Protein AF-A0A960VNQ0-F1 (afdb_monomer_lite)

Secondary structure (DSSP, 8-state):
-----------SSPPP-SSSHHHHHHHHHIIIIITTT-HHHHHHHHHHHHHHGGGSTTGGG--TTPEEEEPP-SSPPPTT---HHHHHHHHHHHTTSSSEE---EEE-S----GGG-SSSTTSPPHHHHHTTEEE-----S-S-EEEE-SS-SSSHHHHHHHHHHHHHS--

Sequence (171 aa):
MKSLFELAVGSFLVYPKGNDEATQRARQFIRLRIKMGRHDAVVNAVSRLASQVAEGPLAGFFPTDAVLVPIPGHTPRVKDGLWVADAICQEMVRSSLGSGVWPCLERIRTVPRSSHFVRAEDRASLRDHEKSLDFRDLLLPSNEIILIDDVVTRGTTLMAGGHLISERYPP

Radius of gyration: 16.07 Å; chains: 1; bounding box: 50×35×39 Å

Foldseek 3Di:
DPDDDDDDDDDPDDQDDDDDPVSVVSNCCLVVDLVVLNPVSLLVSLVVCLVCCCPDPNVPLADLAAEEEEQEDQAFDDVVDDRSSQSNRVSNVVSSRHDYYDPQKTFQHGADDPVVDPDPVPHQALVSLLVRMDGRPDDDPDPRYDYTYSDDDPCSNVVSVSVNVCVVVPD

Structure (mmCIF, N/CA/C/O backbone):
data_AF-A0A960VNQ0-F1
#
_entry.id   AF-A0A960VNQ0-F1
#
loop_
_atom_site.group_PDB
_atom_site.id
_atom_site.type_symbol
_atom_site.label_atom_id
_atom_site.label_alt_id
_atom_site.label_comp_id
_atom_site.label_asym_id
_atom_site.label_entity_id
_atom_site.label_seq_id
_atom_site.pdbx_PDB_ins_code
_atom_site.Cartn_x
_atom_site.Cartn_y
_atom_site.Cartn_z
_atom_site.occupancy
_atom_site.B_iso_or_equiv
_atom_site.auth_seq_id
_atom_site.auth_comp_id
_atom_site.auth_asym_id
_atom_site.auth_atom_id
_atom_site.pdbx_PDB_model_num
ATOM 1 N N . MET A 1 1 ? -26.982 12.146 -8.814 1.00 42.69 1 MET A N 1
ATOM 2 C CA . MET A 1 1 ? -25.716 12.905 -8.859 1.00 42.69 1 MET A CA 1
ATOM 3 C C . MET A 1 1 ? -24.661 12.000 -8.240 1.00 42.69 1 MET A C 1
ATOM 5 O O . MET A 1 1 ? -24.816 11.686 -7.069 1.00 42.69 1 MET A O 1
ATOM 9 N N . LYS A 1 2 ? -23.713 11.436 -9.011 1.00 48.69 2 LYS A N 1
ATOM 10 C CA . LYS A 1 2 ? -22.638 10.629 -8.401 1.00 48.69 2 LYS A CA 1
ATOM 11 C C . LYS A 1 2 ? -21.790 11.585 -7.559 1.00 48.69 2 LYS A C 1
ATOM 13 O O . LYS A 1 2 ? -21.345 12.600 -8.088 1.00 48.69 2 LYS A O 1
ATOM 18 N N . SER A 1 3 ? -21.653 11.292 -6.269 1.00 54.12 3 SER A N 1
ATOM 19 C CA . SER A 1 3 ? -20.729 11.998 -5.382 1.00 54.12 3 SER A CA 1
ATOM 20 C C . SER A 1 3 ? -19.324 11.954 -5.994 1.00 54.12 3 SER A C 1
ATOM 22 O O . SER A 1 3 ? -18.892 10.899 -6.466 1.00 54.12 3 SER A O 1
ATOM 24 N N . LEU A 1 4 ? -18.648 13.102 -6.058 1.00 62.69 4 LEU A N 1
ATOM 25 C CA . LEU A 1 4 ? -17.223 13.153 -6.370 1.00 62.69 4 LEU A CA 1
ATOM 26 C C . LEU A 1 4 ? -16.476 12.671 -5.123 1.00 62.69 4 LEU A C 1
ATOM 28 O O . LEU A 1 4 ? -16.544 13.314 -4.082 1.00 62.69 4 LEU A O 1
ATOM 32 N N . PHE A 1 5 ? -15.794 11.535 -5.236 1.00 73.81 5 PHE A N 1
ATOM 33 C CA . PHE A 1 5 ? -14.885 11.029 -4.211 1.00 73.81 5 PHE A CA 1
ATOM 34 C C . PHE A 1 5 ? -13.469 11.548 -4.489 1.00 73.81 5 PHE A C 1
ATOM 36 O O . PHE A 1 5 ? -12.996 11.488 -5.628 1.00 73.81 5 PHE A O 1
ATOM 43 N N . GLU A 1 6 ? -12.802 12.047 -3.452 1.00 77.56 6 GLU A N 1
ATOM 44 C CA . GLU A 1 6 ? -11.408 12.484 -3.495 1.00 77.56 6 GLU A CA 1
ATOM 45 C C . GLU A 1 6 ? -10.526 11.466 -2.766 1.00 77.56 6 GLU A C 1
ATOM 47 O O . GLU A 1 6 ? -10.885 10.975 -1.698 1.00 77.56 6 GLU A O 1
ATOM 52 N N . LEU A 1 7 ? -9.364 11.150 -3.343 1.00 84.88 7 LEU A N 1
ATOM 53 C CA . LEU A 1 7 ? -8.386 10.249 -2.740 1.00 84.88 7 LEU A CA 1
ATOM 54 C C . LEU A 1 7 ? -7.067 10.992 -2.528 1.00 84.88 7 LEU A C 1
ATOM 56 O O . LEU A 1 7 ? -6.355 11.288 -3.492 1.00 84.88 7 LEU A O 1
ATOM 60 N N . ALA A 1 8 ? -6.713 11.240 -1.269 1.00 89.00 8 ALA A N 1
ATOM 61 C CA . ALA A 1 8 ? -5.368 11.675 -0.913 1.00 89.00 8 ALA A CA 1
ATOM 62 C C . ALA A 1 8 ? -4.379 10.518 -1.136 1.00 89.00 8 ALA A C 1
ATOM 64 O O . ALA A 1 8 ? -4.626 9.385 -0.723 1.00 89.00 8 ALA A O 1
ATOM 65 N N . VAL A 1 9 ? -3.245 10.787 -1.794 1.00 89.38 9 VAL A N 1
ATOM 66 C CA . VAL A 1 9 ? -2.242 9.758 -2.121 1.00 89.38 9 VAL A CA 1
ATOM 67 C C . VAL A 1 9 ? -0.860 10.184 -1.644 1.00 89.38 9 VAL A C 1
ATOM 69 O O . VAL A 1 9 ? -0.398 11.284 -1.943 1.00 89.38 9 VAL A O 1
ATOM 72 N N . GLY A 1 10 ? -0.177 9.272 -0.954 1.00 90.19 10 GLY A N 1
ATOM 73 C CA . GLY A 1 10 ? 1.195 9.429 -0.486 1.00 90.19 10 GLY A CA 1
ATOM 74 C C . GLY A 1 10 ? 2.051 8.215 -0.844 1.00 90.19 10 GLY A C 1
ATOM 75 O O . GLY A 1 10 ? 1.544 7.111 -1.025 1.00 90.19 10 GLY A O 1
ATOM 76 N N . SER A 1 11 ? 3.365 8.411 -0.959 1.00 91.31 11 SER A N 1
ATOM 77 C CA . SER A 1 11 ? 4.331 7.320 -1.126 1.00 91.31 11 SER A CA 1
ATOM 78 C C . SER A 1 11 ? 5.535 7.569 -0.234 1.00 91.31 11 SER A C 1
ATOM 80 O O . SER A 1 11 ? 6.137 8.638 -0.301 1.00 91.31 11 SER A O 1
ATOM 82 N N . PHE A 1 12 ? 5.904 6.580 0.579 1.00 91.00 12 PHE A N 1
ATOM 83 C CA . PHE A 1 12 ? 7.048 6.704 1.485 1.00 91.00 12 PHE A CA 1
ATOM 84 C C . PHE A 1 12 ? 8.391 6.594 0.754 1.00 91.00 12 PHE A C 1
ATOM 86 O O . PHE A 1 12 ? 9.329 7.340 1.021 1.00 91.00 12 PHE A O 1
ATOM 93 N N . LEU A 1 13 ? 8.484 5.666 -0.200 1.00 87.88 13 LEU A N 1
ATOM 94 C CA . LEU A 1 13 ? 9.671 5.467 -1.029 1.00 87.88 13 LEU A CA 1
ATOM 95 C C . LEU A 1 13 ? 9.366 5.849 -2.477 1.00 87.88 13 LEU A C 1
ATOM 97 O O . LEU A 1 13 ? 8.240 5.701 -2.952 1.00 87.88 13 LEU A O 1
ATOM 101 N N . VAL A 1 14 ? 10.383 6.308 -3.203 1.00 84.81 14 VAL A N 1
ATOM 102 C CA . VAL A 1 14 ? 10.268 6.650 -4.625 1.00 84.81 14 VAL A CA 1
ATOM 103 C C . VAL A 1 14 ? 10.906 5.547 -5.457 1.00 84.81 14 VAL A C 1
ATOM 105 O O . VAL A 1 14 ? 12.060 5.181 -5.238 1.00 84.81 14 VAL A O 1
ATOM 108 N N . TYR A 1 15 ? 10.168 5.022 -6.440 1.00 83.19 15 TYR A N 1
ATOM 109 C CA . TYR A 1 15 ? 10.740 4.082 -7.402 1.00 83.19 15 TYR A CA 1
ATOM 110 C C . TYR A 1 15 ? 11.759 4.819 -8.288 1.00 83.19 15 TYR A C 1
ATOM 112 O O . TYR A 1 15 ? 11.365 5.736 -9.019 1.00 83.19 15 TYR A O 1
ATOM 120 N N . PRO A 1 16 ? 13.054 4.457 -8.254 1.00 86.25 16 PRO A N 1
ATOM 121 C CA . PRO A 1 16 ? 14.081 5.295 -8.851 1.00 86.25 16 PRO A CA 1
ATOM 122 C C . PRO A 1 16 ? 14.068 5.199 -10.382 1.00 86.25 16 PRO A C 1
ATOM 124 O O . PRO A 1 16 ? 13.821 4.136 -10.965 1.00 86.25 16 PRO A O 1
ATOM 127 N N . LYS A 1 17 ? 14.319 6.341 -11.033 1.00 83.50 17 LYS A N 1
ATOM 128 C CA . LYS A 1 17 ? 14.380 6.511 -12.492 1.00 83.50 17 LYS A CA 1
ATOM 129 C C . LYS A 1 17 ? 15.806 6.866 -12.901 1.00 83.50 17 LYS A C 1
ATOM 131 O O . LYS A 1 17 ? 16.446 7.658 -12.227 1.00 83.50 17 LYS A O 1
ATOM 136 N N . GLY A 1 18 ? 16.270 6.311 -14.017 1.00 85.94 18 GLY A N 1
ATOM 137 C CA . GLY A 1 18 ? 17.644 6.485 -14.492 1.00 85.94 18 GLY A CA 1
ATOM 138 C C . GLY A 1 18 ? 18.313 5.151 -14.805 1.00 85.94 18 GLY A C 1
ATOM 139 O O . GLY A 1 18 ? 17.702 4.088 -14.661 1.00 85.94 18 GLY A O 1
ATOM 140 N N . ASN A 1 19 ? 19.565 5.217 -15.255 1.00 86.38 19 ASN A N 1
ATOM 141 C CA . ASN A 1 19 ? 20.349 4.054 -15.680 1.00 86.38 19 ASN A CA 1
ATOM 142 C C . ASN A 1 19 ? 21.708 3.938 -14.979 1.00 86.38 19 ASN A C 1
ATOM 144 O O . ASN A 1 19 ? 22.452 3.012 -15.290 1.00 86.38 19 ASN A O 1
ATOM 148 N N . ASP A 1 20 ? 22.018 4.811 -14.021 1.00 93.50 20 ASP A N 1
ATOM 149 C CA . ASP A 1 20 ? 23.226 4.696 -13.207 1.00 93.50 20 ASP A CA 1
ATOM 150 C C . ASP A 1 20 ? 23.177 3.468 -12.279 1.00 93.50 20 ASP A C 1
ATOM 152 O O . ASP A 1 20 ? 22.120 2.873 -12.025 1.00 93.50 20 ASP A O 1
ATOM 156 N N . GLU A 1 21 ? 24.344 3.078 -11.775 1.00 93.06 21 GLU A N 1
ATOM 157 C CA . GLU A 1 21 ? 24.511 1.866 -10.978 1.00 93.06 21 GLU A CA 1
ATOM 158 C C . GLU A 1 21 ? 23.710 1.905 -9.666 1.00 93.06 21 GLU A C 1
ATOM 160 O O . GLU A 1 21 ? 23.087 0.910 -9.288 1.00 93.06 21 GLU A O 1
ATOM 165 N N . ALA A 1 22 ? 23.652 3.060 -8.993 1.00 90.56 22 ALA A N 1
ATOM 166 C CA . ALA A 1 22 ? 22.902 3.211 -7.750 1.00 90.56 22 ALA A CA 1
ATOM 167 C C . ALA A 1 22 ? 21.392 3.043 -7.996 1.00 90.56 22 ALA A C 1
ATOM 169 O O . ALA A 1 22 ? 20.720 2.298 -7.277 1.00 90.56 22 ALA A O 1
ATOM 170 N N . THR A 1 23 ? 20.869 3.634 -9.073 1.00 91.12 23 THR A N 1
ATOM 171 C CA . THR A 1 23 ? 19.480 3.454 -9.515 1.00 91.12 23 THR A CA 1
ATOM 172 C C . THR A 1 23 ? 19.167 2.000 -9.880 1.00 91.12 23 THR A C 1
ATOM 174 O O . THR A 1 23 ? 18.074 1.500 -9.594 1.00 91.12 23 THR A O 1
ATOM 177 N N . GLN A 1 24 ? 20.094 1.284 -10.520 1.00 88.81 24 GLN A N 1
ATOM 178 C CA . GLN A 1 24 ? 19.921 -0.143 -10.813 1.00 88.81 24 GLN A CA 1
ATOM 179 C C . GLN A 1 24 ? 19.861 -0.979 -9.529 1.00 88.81 24 GLN A C 1
ATOM 181 O O . GLN A 1 24 ? 18.912 -1.752 -9.359 1.00 88.81 24 GLN A O 1
ATOM 186 N N . ARG A 1 25 ? 20.792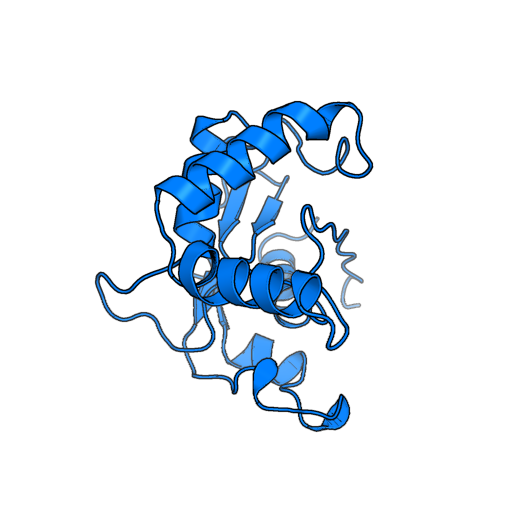 -0.760 -8.589 1.00 88.31 25 ARG A N 1
ATOM 187 C CA . ARG A 1 25 ? 20.808 -1.438 -7.283 1.00 88.31 25 ARG A CA 1
ATOM 188 C C . ARG A 1 25 ? 19.522 -1.183 -6.492 1.00 88.31 25 ARG A C 1
ATOM 190 O O . ARG A 1 25 ? 18.914 -2.124 -5.985 1.00 88.31 25 ARG A O 1
ATOM 197 N N . ALA A 1 26 ? 19.043 0.059 -6.449 1.00 88.06 26 ALA A N 1
ATOM 198 C CA . ALA A 1 26 ? 17.806 0.406 -5.752 1.00 88.06 26 ALA A CA 1
ATOM 199 C C . ALA A 1 26 ? 16.559 -0.237 -6.398 1.00 88.06 26 ALA A C 1
ATOM 201 O O . ALA A 1 26 ? 15.705 -0.786 -5.697 1.00 88.06 26 ALA A O 1
ATOM 202 N N . ARG A 1 27 ? 16.466 -0.270 -7.738 1.00 88.25 27 ARG A N 1
ATOM 203 C CA . ARG A 1 27 ? 15.391 -1.007 -8.436 1.00 88.25 27 ARG A CA 1
ATOM 204 C C . ARG A 1 27 ? 15.439 -2.501 -8.140 1.00 88.25 27 ARG A C 1
ATOM 206 O O . ARG A 1 27 ? 14.383 -3.114 -7.967 1.00 88.25 27 ARG A O 1
ATOM 213 N N . GLN A 1 28 ? 16.635 -3.087 -8.100 1.00 87.19 28 GLN A N 1
ATOM 214 C CA . GLN A 1 28 ? 16.822 -4.499 -7.785 1.00 87.19 28 GLN A CA 1
ATOM 215 C C . GLN A 1 28 ? 16.398 -4.802 -6.346 1.00 87.19 28 GLN A C 1
ATOM 217 O O . GLN A 1 28 ? 15.675 -5.773 -6.132 1.00 87.19 28 GLN A O 1
ATOM 222 N N . PHE A 1 29 ? 16.745 -3.941 -5.386 1.00 86.81 29 PHE A N 1
ATOM 223 C CA . PHE A 1 29 ? 16.267 -4.046 -4.008 1.00 86.81 29 PHE A CA 1
ATOM 224 C C . PHE A 1 29 ? 14.733 -4.064 -3.949 1.00 86.81 29 PHE A C 1
ATOM 226 O O . PHE A 1 29 ? 14.153 -5.006 -3.414 1.00 86.81 29 PHE A O 1
ATOM 233 N N . ILE A 1 30 ? 14.054 -3.098 -4.579 1.00 86.31 30 ILE A N 1
ATOM 234 C CA . ILE A 1 30 ? 12.581 -3.053 -4.584 1.00 86.31 30 ILE A CA 1
ATOM 235 C C . ILE A 1 30 ? 11.994 -4.323 -5.220 1.00 86.31 30 ILE A C 1
ATOM 237 O O . ILE A 1 30 ? 11.077 -4.925 -4.666 1.00 86.31 30 ILE A O 1
ATOM 241 N N . ARG A 1 31 ? 12.522 -4.760 -6.371 1.00 85.56 31 ARG A N 1
ATOM 242 C CA . ARG A 1 31 ? 11.998 -5.925 -7.105 1.00 85.56 31 ARG A CA 1
ATOM 243 C C . ARG A 1 31 ? 12.224 -7.249 -6.381 1.00 85.56 31 ARG A C 1
ATOM 245 O O . ARG A 1 31 ? 11.333 -8.089 -6.399 1.00 85.56 31 ARG A O 1
ATOM 252 N N . LEU A 1 32 ? 13.398 -7.452 -5.788 1.00 86.88 32 LEU A N 1
ATOM 253 C CA . LEU A 1 32 ? 13.784 -8.736 -5.195 1.00 86.88 32 LEU A CA 1
ATOM 254 C C . LEU A 1 32 ? 13.437 -8.845 -3.708 1.00 86.88 32 LEU A C 1
ATOM 256 O O . LEU A 1 32 ? 13.416 -9.952 -3.169 1.00 86.88 32 LEU A O 1
ATOM 260 N N . ARG A 1 33 ? 13.188 -7.715 -3.038 1.00 89.19 33 ARG A N 1
ATOM 261 C CA . ARG A 1 33 ? 12.963 -7.667 -1.591 1.00 89.19 33 ARG A CA 1
ATOM 262 C C . ARG A 1 33 ? 11.535 -7.249 -1.280 1.00 89.19 33 ARG A C 1
ATOM 264 O O . ARG A 1 33 ? 10.759 -8.092 -0.844 1.00 89.19 33 ARG A O 1
ATOM 271 N N . ILE A 1 34 ? 11.166 -6.009 -1.601 1.00 86.06 34 ILE A N 1
ATOM 272 C CA . ILE A 1 34 ? 9.833 -5.466 -1.296 1.00 86.06 34 ILE A CA 1
ATOM 273 C C . ILE A 1 34 ? 8.742 -6.194 -2.089 1.00 86.06 34 ILE A C 1
ATOM 275 O O . ILE A 1 34 ? 7.872 -6.812 -1.489 1.00 86.06 34 ILE A O 1
ATOM 279 N N . LYS A 1 35 ? 8.834 -6.245 -3.427 1.00 84.88 35 LYS A N 1
ATOM 280 C CA . LYS A 1 35 ? 7.838 -6.925 -4.286 1.00 84.88 35 LYS A CA 1
ATOM 281 C C . LYS A 1 35 ? 7.739 -8.435 -4.078 1.00 84.88 35 LYS A C 1
ATOM 283 O O . LYS A 1 35 ? 6.784 -9.056 -4.533 1.00 84.88 35 LYS A O 1
ATOM 288 N N . MET A 1 36 ? 8.742 -9.034 -3.444 1.00 88.44 36 MET A N 1
ATOM 289 C CA . MET A 1 36 ? 8.741 -10.449 -3.068 1.00 88.44 36 MET A CA 1
ATOM 290 C C . MET A 1 36 ? 8.300 -10.660 -1.617 1.00 88.44 36 MET A C 1
ATOM 292 O O . MET A 1 36 ? 8.409 -11.776 -1.119 1.00 88.44 36 MET A O 1
ATOM 296 N N . GLY A 1 37 ? 7.834 -9.605 -0.937 1.00 87.00 37 GLY A N 1
ATOM 297 C CA . GLY A 1 37 ? 7.360 -9.656 0.443 1.00 87.00 37 GLY A CA 1
ATOM 298 C C . GLY A 1 37 ? 8.403 -10.193 1.415 1.00 87.00 37 GLY A C 1
ATOM 299 O O . GLY A 1 37 ? 8.058 -10.908 2.351 1.00 87.00 37 GLY A O 1
ATOM 300 N N . ARG A 1 38 ? 9.694 -9.918 1.180 1.00 93.50 38 ARG A N 1
ATOM 301 C CA . ARG A 1 38 ? 10.751 -10.366 2.092 1.00 93.50 38 ARG A CA 1
ATOM 302 C C . ARG A 1 38 ? 10.542 -9.695 3.442 1.00 93.50 38 ARG A C 1
ATOM 304 O O . ARG A 1 38 ? 10.622 -8.473 3.534 1.00 93.50 38 ARG A O 1
ATOM 311 N N . HIS A 1 39 ? 10.278 -10.513 4.457 1.00 92.50 39 HIS A N 1
ATOM 312 C CA . HIS A 1 39 ? 9.876 -10.071 5.789 1.00 92.50 39 HIS A CA 1
ATOM 313 C C . HIS A 1 39 ? 10.792 -8.981 6.355 1.00 92.50 39 HIS A C 1
ATOM 315 O O . HIS A 1 39 ? 10.330 -7.912 6.727 1.00 92.50 39 HIS A O 1
ATOM 321 N N . ASP A 1 40 ? 12.104 -9.205 6.330 1.00 93.69 40 ASP A N 1
ATOM 322 C CA . ASP A 1 40 ? 13.100 -8.257 6.827 1.00 93.69 40 ASP A CA 1
ATOM 323 C C . ASP A 1 40 ? 13.088 -6.909 6.090 1.00 93.69 40 ASP A C 1
ATOM 325 O O . ASP A 1 40 ? 13.262 -5.857 6.703 1.00 93.69 40 ASP A O 1
ATOM 329 N N . ALA A 1 41 ? 12.836 -6.922 4.781 1.00 92.38 41 ALA A N 1
ATOM 330 C CA . ALA A 1 41 ? 12.717 -5.702 3.994 1.00 92.38 41 ALA A CA 1
ATOM 331 C C . ALA A 1 41 ? 11.416 -4.939 4.291 1.00 92.38 41 ALA A C 1
ATOM 333 O O . ALA A 1 41 ? 11.444 -3.711 4.334 1.00 92.38 41 ALA A O 1
ATOM 334 N N . VAL A 1 42 ? 10.304 -5.649 4.513 1.00 93.81 42 VAL A N 1
ATOM 335 C CA . VAL A 1 42 ? 9.019 -5.046 4.907 1.00 93.81 42 VAL A CA 1
ATOM 336 C C . VAL A 1 42 ? 9.133 -4.414 6.294 1.00 93.81 42 VAL A C 1
ATOM 338 O O . VAL A 1 42 ? 8.860 -3.224 6.427 1.00 93.81 42 VAL A O 1
ATOM 341 N N . VAL A 1 43 ? 9.634 -5.160 7.285 1.00 95.50 43 VAL A N 1
ATOM 342 C CA . VAL A 1 43 ? 9.871 -4.668 8.654 1.00 95.50 43 VAL A CA 1
ATOM 343 C C . VAL A 1 43 ? 10.752 -3.422 8.639 1.00 95.50 43 VAL A C 1
ATOM 345 O O . VAL A 1 43 ? 10.408 -2.407 9.238 1.00 95.50 43 VAL A O 1
ATOM 348 N N . ASN A 1 44 ? 11.869 -3.448 7.904 1.00 94.19 44 ASN A N 1
ATOM 349 C CA . ASN A 1 44 ? 12.755 -2.289 7.826 1.00 94.19 44 ASN A CA 1
ATOM 350 C C . ASN A 1 44 ? 12.070 -1.068 7.190 1.00 94.19 44 ASN A C 1
ATOM 352 O O . ASN A 1 44 ? 12.226 0.048 7.685 1.00 94.19 44 ASN A O 1
ATOM 356 N N . ALA A 1 45 ? 11.314 -1.262 6.106 1.00 92.88 45 ALA A N 1
ATOM 357 C CA . ALA A 1 45 ? 10.616 -0.170 5.434 1.00 92.88 45 ALA A CA 1
ATOM 358 C C . ALA A 1 45 ? 9.539 0.458 6.332 1.00 92.88 45 ALA A C 1
ATOM 360 O O . ALA A 1 45 ? 9.471 1.683 6.421 1.00 92.88 45 ALA A O 1
ATOM 361 N N . VAL A 1 46 ? 8.743 -0.363 7.022 1.00 95.31 46 VAL A N 1
ATOM 362 C CA . VAL A 1 46 ? 7.685 0.111 7.923 1.00 95.31 46 VAL A CA 1
ATOM 363 C C . VAL A 1 46 ? 8.266 0.767 9.172 1.00 95.31 46 VAL A C 1
ATOM 365 O O . VAL A 1 46 ? 7.817 1.845 9.541 1.00 95.31 46 VAL A O 1
ATOM 368 N N . SER A 1 47 ? 9.313 0.197 9.773 1.00 95.38 47 SER A N 1
ATOM 369 C CA . SER A 1 47 ? 10.001 0.812 10.917 1.00 95.38 47 SER A CA 1
ATOM 370 C C . SER A 1 47 ? 10.534 2.207 10.571 1.00 95.38 47 SER A C 1
ATOM 372 O O . SER A 1 47 ? 10.357 3.157 11.334 1.00 95.38 47 SER A O 1
ATOM 374 N N . ARG A 1 48 ? 11.115 2.365 9.374 1.00 94.75 48 ARG A N 1
ATOM 375 C CA . ARG A 1 48 ? 11.548 3.676 8.877 1.00 94.75 48 ARG A CA 1
ATOM 376 C C . ARG A 1 48 ? 10.375 4.629 8.672 1.00 94.75 48 ARG A C 1
ATOM 378 O O . ARG A 1 48 ? 10.491 5.781 9.080 1.00 94.75 48 ARG A O 1
ATOM 385 N N . LEU A 1 49 ? 9.272 4.162 8.079 1.00 94.56 49 LEU A N 1
ATOM 386 C CA . LEU A 1 49 ? 8.055 4.963 7.934 1.00 94.56 49 LEU A CA 1
ATOM 387 C C . LEU A 1 49 ? 7.568 5.444 9.305 1.00 94.56 49 LEU A C 1
ATOM 389 O O . LEU A 1 49 ? 7.444 6.647 9.502 1.00 94.56 49 LEU A O 1
ATOM 393 N N . ALA A 1 50 ? 7.387 4.539 10.266 1.00 93.88 50 ALA A N 1
ATOM 394 C CA . ALA A 1 50 ? 6.920 4.860 11.613 1.00 93.88 50 ALA A CA 1
ATOM 395 C C . ALA A 1 50 ? 7.814 5.898 12.313 1.00 93.88 50 ALA A C 1
ATOM 397 O O . ALA A 1 50 ? 7.311 6.818 12.948 1.00 93.88 50 ALA A O 1
ATOM 398 N N . SER A 1 51 ? 9.137 5.807 12.133 1.00 93.88 51 SER A N 1
ATOM 399 C CA . SER A 1 51 ? 10.090 6.760 12.721 1.00 93.88 51 SER A CA 1
ATOM 400 C C . SER A 1 51 ? 10.095 8.154 12.078 1.00 93.88 51 SER A C 1
ATOM 402 O O . SER A 1 51 ? 10.641 9.081 12.664 1.00 93.88 51 SER A O 1
ATOM 404 N N . GLN A 1 52 ? 9.541 8.308 10.871 1.00 92.69 52 GLN A N 1
ATOM 405 C CA . GLN A 1 52 ? 9.658 9.535 10.063 1.00 92.69 52 GLN A CA 1
ATOM 406 C C . GLN A 1 52 ? 8.306 10.176 9.742 1.00 92.69 52 GLN A C 1
ATOM 408 O O . GLN A 1 52 ? 8.255 11.328 9.317 1.00 92.69 52 GLN A O 1
ATOM 413 N N . VAL A 1 53 ? 7.208 9.436 9.903 1.00 91.88 53 VAL A N 1
ATOM 414 C CA . VAL A 1 53 ? 5.886 9.858 9.438 1.00 91.88 53 VAL A CA 1
ATOM 415 C C . VAL A 1 53 ? 5.371 11.087 10.179 1.00 91.88 53 VAL A C 1
ATOM 417 O O . VAL A 1 53 ? 4.833 11.975 9.530 1.00 91.88 53 VAL A O 1
ATOM 420 N N . ALA A 1 54 ? 5.594 11.172 11.495 1.00 87.62 54 ALA A N 1
ATOM 421 C CA . ALA A 1 54 ? 5.040 12.224 12.350 1.00 87.62 54 ALA A CA 1
ATOM 422 C C . ALA A 1 54 ? 5.527 13.637 11.982 1.00 87.62 54 ALA A C 1
ATOM 424 O O . ALA A 1 54 ? 4.801 14.607 12.166 1.00 87.62 54 ALA A O 1
ATOM 425 N N . GLU A 1 55 ? 6.737 13.746 11.434 1.00 88.19 55 GLU A N 1
ATOM 426 C CA . GLU A 1 55 ? 7.364 15.021 11.055 1.00 88.19 55 GLU A CA 1
ATOM 427 C C . GLU A 1 55 ? 7.431 15.207 9.530 1.00 88.19 55 GLU A C 1
ATOM 429 O O . GLU A 1 55 ? 7.944 16.208 9.028 1.00 88.19 55 GLU A O 1
ATOM 434 N N . GLY A 1 56 ? 6.939 14.224 8.772 1.00 87.12 56 GLY A N 1
ATOM 435 C CA . GLY A 1 56 ? 7.072 14.173 7.325 1.00 87.12 56 GLY A CA 1
ATOM 436 C C . GLY A 1 56 ? 5.824 14.631 6.564 1.00 87.12 56 GLY A C 1
ATOM 437 O O . GLY A 1 56 ? 4.760 14.851 7.141 1.00 87.12 56 GLY A O 1
ATOM 438 N N . PRO A 1 57 ? 5.898 14.661 5.219 1.00 88.81 57 PRO A N 1
ATOM 439 C CA . PRO A 1 57 ? 4.758 14.975 4.348 1.00 88.81 57 PRO A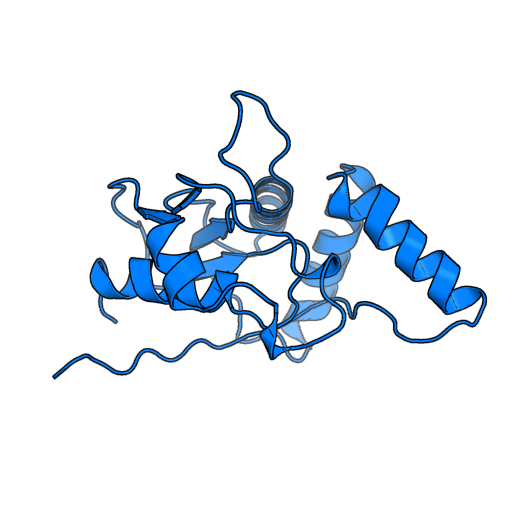 CA 1
ATOM 440 C C . PRO A 1 57 ? 3.561 14.021 4.489 1.00 88.81 57 PRO A C 1
ATOM 442 O O . PRO A 1 57 ? 2.499 14.279 3.931 1.00 88.81 57 PRO A O 1
ATOM 445 N N . LEU A 1 58 ? 3.746 12.897 5.189 1.00 91.19 58 LEU A N 1
ATOM 446 C CA . LEU A 1 58 ? 2.731 11.875 5.416 1.00 91.19 58 LEU A CA 1
ATOM 447 C C . LEU A 1 58 ? 2.095 11.949 6.815 1.00 91.19 58 LEU A C 1
ATOM 449 O O . LEU A 1 58 ? 1.275 11.094 7.130 1.00 91.19 58 LEU A O 1
ATOM 453 N N . ALA A 1 59 ? 2.426 12.944 7.646 1.00 88.25 59 ALA A N 1
ATOM 454 C CA . ALA A 1 59 ? 1.926 13.038 9.022 1.00 88.25 59 ALA A CA 1
ATOM 455 C C . ALA A 1 59 ? 0.389 12.996 9.117 1.00 88.25 59 ALA A C 1
ATOM 457 O O . ALA A 1 59 ? -0.159 12.357 10.008 1.00 88.25 59 ALA A O 1
ATOM 458 N N . GLY A 1 60 ? -0.310 13.616 8.160 1.00 87.31 60 GLY A N 1
ATOM 459 C CA . GLY A 1 60 ? -1.776 13.644 8.107 1.00 87.31 60 GLY A CA 1
ATOM 460 C C . GLY A 1 60 ? -2.442 12.404 7.499 1.00 87.31 60 GLY A C 1
ATOM 461 O O . GLY A 1 60 ? -3.661 12.376 7.409 1.00 87.31 60 GLY A O 1
ATOM 462 N N . PHE A 1 61 ? -1.680 11.399 7.051 1.00 88.69 61 PHE A N 1
ATOM 463 C CA . PHE A 1 61 ? -2.245 10.215 6.387 1.00 88.69 61 PHE A CA 1
ATOM 464 C C . PHE A 1 61 ? -2.693 9.113 7.350 1.00 88.69 61 PHE A C 1
ATOM 466 O O . PHE A 1 61 ? -3.363 8.187 6.906 1.00 88.69 61 PHE A O 1
ATOM 473 N N . PHE A 1 62 ? -2.313 9.173 8.629 1.00 87.81 62 PHE A N 1
ATOM 474 C CA . PHE A 1 62 ? -2.495 8.062 9.568 1.00 87.81 62 PHE A CA 1
ATOM 475 C C . PHE A 1 62 ? -3.287 8.483 10.815 1.00 87.81 62 PHE A C 1
ATOM 477 O O . PHE A 1 62 ? -2.690 8.670 11.877 1.00 87.81 62 PHE A O 1
ATOM 484 N N . PRO A 1 63 ? -4.623 8.626 10.714 1.00 84.69 63 PRO A N 1
ATOM 485 C CA . PRO A 1 63 ? -5.483 8.716 11.889 1.00 84.69 63 PRO A CA 1
ATOM 486 C C . PRO A 1 63 ? -5.311 7.480 12.782 1.00 84.69 63 PRO A C 1
ATOM 488 O O . PRO A 1 63 ? -5.123 6.365 12.291 1.00 84.69 63 PRO A O 1
ATOM 491 N N . THR A 1 64 ? -5.406 7.664 14.099 1.00 78.88 64 THR A N 1
ATOM 49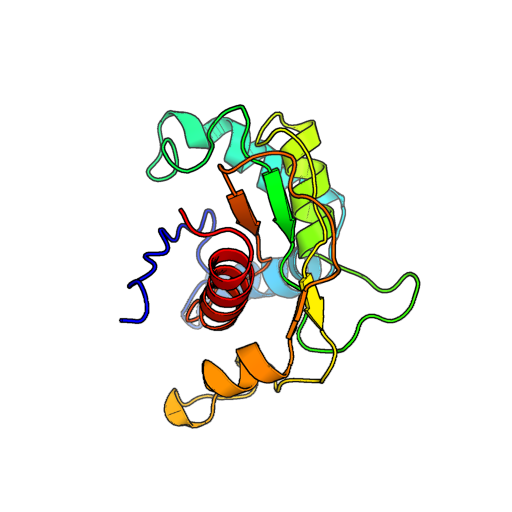2 C CA . THR A 1 64 ? -5.204 6.590 15.088 1.00 78.88 64 THR A CA 1
ATOM 493 C C . THR A 1 64 ? -6.178 5.420 14.914 1.00 78.88 64 THR A C 1
ATOM 495 O O . THR A 1 64 ? -5.827 4.271 15.170 1.00 78.88 64 THR A O 1
ATOM 498 N N . ASP A 1 65 ? -7.406 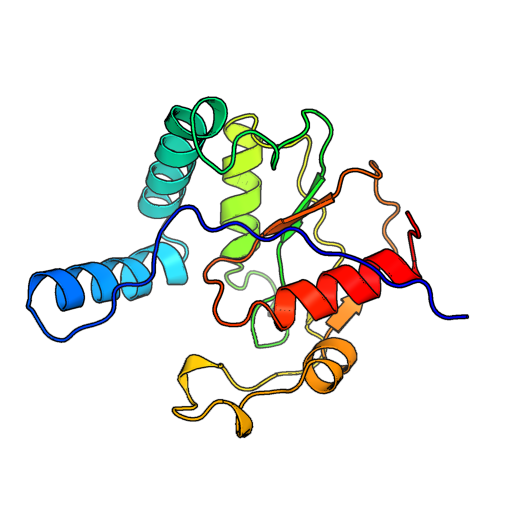5.695 14.484 1.00 88.12 65 ASP A N 1
ATOM 499 C CA . ASP A 1 65 ? -8.487 4.724 14.314 1.00 88.12 65 ASP A CA 1
ATOM 500 C C . ASP A 1 65 ? -8.608 4.183 12.882 1.00 88.12 65 ASP A C 1
ATOM 502 O O . ASP A 1 65 ? -9.454 3.321 12.623 1.00 88.12 65 ASP A O 1
ATOM 506 N N . ALA A 1 66 ? -7.743 4.624 11.965 1.00 92.19 66 ALA A N 1
ATOM 507 C CA . ALA A 1 66 ? -7.841 4.255 10.565 1.00 92.19 66 ALA A CA 1
ATOM 508 C C . ALA A 1 66 ? -7.602 2.761 10.326 1.00 92.19 66 ALA A C 1
ATOM 510 O O . ALA A 1 66 ? -6.634 2.174 10.819 1.00 92.19 66 ALA A O 1
ATOM 511 N N . VAL A 1 67 ? -8.461 2.151 9.512 1.00 94.88 67 VAL A N 1
ATOM 512 C CA . VAL A 1 67 ? -8.307 0.760 9.078 1.00 94.88 67 VAL A CA 1
ATOM 513 C C . VAL A 1 67 ? -7.487 0.693 7.800 1.00 94.88 67 VAL A C 1
ATOM 515 O O . VAL A 1 67 ? -7.673 1.482 6.871 1.00 94.88 67 VAL A O 1
ATOM 518 N N . LEU A 1 68 ? -6.581 -0.277 7.727 1.00 96.88 68 LEU A N 1
ATOM 519 C CA . LEU A 1 68 ? -5.746 -0.489 6.553 1.00 96.88 68 LEU A CA 1
ATOM 520 C C . LEU A 1 68 ? -6.394 -1.512 5.626 1.00 96.88 68 LEU A C 1
ATOM 522 O O . LEU A 1 68 ? -6.603 -2.665 6.006 1.00 96.88 68 LEU A O 1
ATOM 526 N N . VAL A 1 69 ? -6.647 -1.124 4.382 1.00 96.56 69 VAL A N 1
ATOM 527 C CA . VAL A 1 69 ? -7.170 -2.021 3.350 1.00 96.56 69 VAL A CA 1
ATOM 528 C C . VAL A 1 69 ? -6.054 -2.328 2.350 1.00 96.56 69 VAL A C 1
ATOM 530 O O . VAL A 1 69 ? -5.635 -1.442 1.596 1.00 96.56 69 VAL A O 1
ATOM 533 N N . PRO A 1 70 ? -5.547 -3.573 2.305 1.00 97.00 70 PRO A N 1
ATOM 534 C CA . PRO A 1 70 ? -4.536 -3.948 1.330 1.00 97.00 70 PRO A CA 1
ATOM 535 C C . PRO A 1 70 ? -5.143 -4.029 -0.073 1.00 97.00 70 PRO A C 1
ATOM 537 O O . PRO A 1 70 ? -6.162 -4.685 -0.299 1.00 97.00 70 PRO A O 1
ATOM 540 N N . ILE A 1 71 ? -4.484 -3.415 -1.052 1.00 96.12 71 ILE A N 1
ATOM 541 C CA . ILE A 1 71 ? -4.880 -3.513 -2.454 1.00 96.12 71 ILE A CA 1
ATOM 542 C C . ILE A 1 71 ? -4.539 -4.908 -3.003 1.00 96.12 71 ILE A C 1
ATOM 544 O O . ILE A 1 71 ? -3.401 -5.376 -2.868 1.00 96.12 71 ILE A O 1
ATOM 548 N N . PRO A 1 72 ? -5.488 -5.602 -3.662 1.00 94.19 72 PRO A N 1
ATOM 549 C CA . PRO A 1 72 ? -5.215 -6.879 -4.306 1.00 94.19 72 PRO A CA 1
ATOM 550 C C . PRO A 1 72 ? -4.216 -6.753 -5.455 1.00 94.19 72 PRO A C 1
ATOM 552 O O . PRO A 1 72 ? -4.301 -5.840 -6.284 1.00 94.19 72 PRO A O 1
ATOM 555 N N . GLY A 1 73 ? -3.339 -7.750 -5.581 1.00 91.19 73 GLY A N 1
ATOM 556 C CA . GLY A 1 73 ? -2.423 -7.868 -6.714 1.00 91.19 73 GLY A CA 1
ATOM 557 C C . GLY A 1 73 ? -3.133 -7.976 -8.074 1.00 91.19 73 GLY A C 1
ATOM 558 O O . GLY A 1 73 ? -4.353 -8.072 -8.179 1.00 91.19 73 GLY A O 1
ATOM 559 N N . HIS A 1 74 ? -2.345 -7.962 -9.149 1.00 89.31 74 HIS A N 1
ATOM 560 C CA . HIS A 1 74 ? -2.834 -7.978 -10.537 1.00 89.31 74 HIS A CA 1
ATOM 561 C C . HIS A 1 74 ? -3.576 -9.260 -10.980 1.00 89.31 74 HIS A C 1
ATOM 563 O O . HIS A 1 74 ? -4.292 -9.214 -11.976 1.00 89.31 74 HIS A O 1
ATOM 569 N N . THR A 1 75 ? -3.423 -10.390 -10.282 1.00 91.19 75 THR A N 1
ATOM 570 C CA . THR A 1 75 ? -4.144 -11.650 -10.551 1.00 91.19 75 THR A CA 1
ATOM 571 C C . THR A 1 75 ? -5.055 -12.019 -9.383 1.00 91.19 75 THR A C 1
ATOM 573 O O . THR A 1 75 ? -4.762 -11.627 -8.249 1.00 91.19 75 THR A O 1
ATOM 576 N N . PRO A 1 76 ? -6.127 -12.800 -9.624 1.00 92.44 76 PRO A N 1
ATOM 577 C CA . PRO A 1 76 ? -6.876 -13.435 -8.551 1.00 92.44 76 PRO A CA 1
ATOM 578 C C . PRO A 1 76 ? -5.950 -14.199 -7.612 1.00 92.44 76 PRO A C 1
ATOM 580 O O . PRO A 1 76 ? -4.988 -14.844 -8.044 1.00 92.44 76 PRO A O 1
ATOM 583 N N . ARG A 1 77 ? -6.210 -14.072 -6.311 1.00 90.50 77 ARG A N 1
ATOM 584 C CA . ARG A 1 77 ? -5.369 -14.694 -5.292 1.00 90.50 77 ARG A CA 1
ATOM 585 C C . ARG A 1 77 ? -5.571 -16.204 -5.301 1.00 90.50 77 ARG A C 1
ATOM 587 O O . ARG A 1 77 ? -6.695 -16.689 -5.239 1.00 90.50 77 ARG A O 1
ATOM 594 N N . VAL A 1 78 ? -4.463 -16.936 -5.304 1.00 88.38 78 VAL A N 1
ATOM 595 C CA . VAL A 1 78 ? -4.449 -18.356 -4.944 1.00 88.38 78 VAL A CA 1
ATOM 596 C C . VAL A 1 78 ? -4.412 -18.449 -3.419 1.00 88.38 78 VAL A C 1
ATOM 598 O O . VAL A 1 78 ? -3.833 -17.578 -2.759 1.00 88.38 78 VAL A O 1
ATOM 601 N N . LYS A 1 79 ? -5.036 -19.486 -2.851 1.00 83.69 79 LYS A N 1
ATOM 602 C CA . LYS A 1 79 ? -4.933 -19.788 -1.419 1.00 83.69 79 LYS A CA 1
ATOM 603 C C . LYS A 1 79 ? -3.452 -19.848 -1.017 1.00 83.69 79 LYS A C 1
ATOM 605 O O . LYS A 1 79 ? -2.645 -20.398 -1.759 1.00 83.69 79 LYS A O 1
ATOM 610 N N . ASP A 1 80 ? -3.108 -19.209 0.098 1.00 83.75 80 ASP A N 1
ATOM 611 C CA . ASP A 1 80 ? -1.736 -19.109 0.626 1.00 83.75 80 ASP A CA 1
ATOM 612 C C . ASP A 1 80 ? -0.728 -18.396 -0.306 1.00 83.75 80 ASP A C 1
ATOM 614 O O . ASP A 1 80 ? 0.476 -18.374 -0.054 1.00 83.75 80 ASP A O 1
ATOM 618 N N . GLY A 1 81 ? -1.214 -17.756 -1.375 1.00 86.81 81 GLY A N 1
ATOM 619 C CA . GLY A 1 81 ? -0.400 -16.945 -2.271 1.00 86.81 81 GLY A CA 1
ATOM 620 C C . GLY A 1 81 ? 0.066 -15.644 -1.616 1.00 86.81 81 GLY A C 1
ATOM 621 O O . GLY A 1 81 ? -0.663 -15.020 -0.839 1.00 86.81 81 GLY A O 1
ATOM 622 N N . LEU A 1 82 ? 1.270 -15.206 -1.991 1.00 89.25 82 LEU A N 1
ATOM 623 C CA . LEU A 1 82 ? 1.879 -13.972 -1.498 1.00 89.25 82 LEU A CA 1
ATOM 624 C C . LEU A 1 82 ? 0.987 -12.751 -1.774 1.00 89.25 82 LEU A C 1
ATOM 626 O O . LEU A 1 82 ? 0.694 -12.431 -2.928 1.00 89.25 82 LEU A O 1
ATOM 630 N N . TRP A 1 83 ? 0.636 -12.023 -0.712 1.00 93.50 83 TRP A N 1
ATOM 631 C CA . TRP A 1 83 ? -0.028 -10.724 -0.787 1.00 93.50 83 TRP A CA 1
ATOM 632 C C . TRP A 1 83 ? 0.828 -9.670 -0.087 1.00 93.50 83 TRP A C 1
ATOM 634 O O . TRP A 1 83 ? 0.748 -9.473 1.119 1.00 93.50 83 TRP A O 1
ATOM 644 N N . VAL A 1 84 ? 1.689 -9.005 -0.860 1.00 94.19 84 VAL A N 1
ATOM 645 C CA . VAL A 1 84 ? 2.681 -8.064 -0.314 1.00 94.19 84 VAL A CA 1
ATOM 646 C C . VAL A 1 84 ? 2.020 -6.886 0.402 1.00 94.19 84 VAL A C 1
ATOM 648 O O . VAL A 1 84 ? 2.444 -6.547 1.499 1.00 94.19 84 VAL A O 1
ATOM 651 N N . ALA A 1 85 ? 0.971 -6.296 -0.181 1.00 96.25 85 ALA A N 1
ATOM 652 C CA . ALA A 1 85 ? 0.243 -5.195 0.448 1.00 96.25 85 ALA A CA 1
ATOM 653 C C . ALA A 1 85 ? -0.350 -5.592 1.812 1.00 96.25 85 ALA A C 1
ATOM 655 O O . ALA A 1 85 ? -0.231 -4.829 2.761 1.00 96.25 85 ALA A O 1
ATOM 656 N N . ASP A 1 86 ? -0.902 -6.804 1.941 1.00 96.31 86 ASP A N 1
ATOM 657 C CA . ASP A 1 86 ? -1.385 -7.323 3.228 1.00 96.31 86 ASP A CA 1
ATOM 658 C C . ASP A 1 86 ? -0.241 -7.482 4.234 1.00 96.31 86 ASP A C 1
ATOM 660 O O . ASP A 1 86 ? -0.336 -6.978 5.347 1.00 96.31 86 ASP A O 1
ATOM 664 N N . ALA A 1 87 ? 0.891 -8.066 3.828 1.00 96.12 87 ALA A N 1
ATOM 665 C CA . ALA A 1 87 ? 2.065 -8.172 4.697 1.00 96.12 87 ALA A CA 1
ATOM 666 C C . ALA A 1 87 ? 2.571 -6.799 5.185 1.00 96.12 87 ALA A C 1
ATOM 668 O O . ALA A 1 87 ? 2.977 -6.674 6.340 1.00 96.12 87 ALA A O 1
ATOM 669 N N . ILE A 1 88 ? 2.520 -5.772 4.328 1.00 96.94 88 ILE A N 1
ATOM 670 C CA . ILE A 1 88 ? 2.839 -4.387 4.698 1.00 96.94 88 ILE A CA 1
ATOM 671 C C . ILE A 1 88 ? 1.815 -3.854 5.710 1.00 96.94 88 ILE A C 1
ATOM 673 O O . ILE A 1 88 ? 2.229 -3.354 6.752 1.00 96.94 88 ILE A O 1
ATOM 677 N N . CYS A 1 89 ? 0.508 -4.007 5.465 1.00 97.44 89 CYS A N 1
ATOM 678 C CA . CYS A 1 89 ? -0.538 -3.582 6.404 1.00 97.44 89 CYS A CA 1
ATOM 679 C C . CYS A 1 89 ? -0.375 -4.226 7.786 1.00 97.44 89 CYS A C 1
ATOM 681 O O . CYS A 1 89 ? -0.460 -3.543 8.802 1.00 97.44 89 CYS A O 1
ATOM 683 N N . GLN A 1 90 ? -0.118 -5.536 7.832 1.00 97.38 90 GLN A N 1
ATOM 684 C CA . GLN A 1 90 ? 0.075 -6.261 9.090 1.00 97.38 90 GLN A CA 1
ATOM 685 C C . GLN A 1 90 ? 1.243 -5.675 9.888 1.00 97.38 90 GLN A C 1
ATOM 687 O O . GLN A 1 90 ? 1.145 -5.489 11.098 1.00 97.38 90 GLN A O 1
ATOM 692 N N . GLU A 1 91 ? 2.343 -5.348 9.212 1.00 97.56 91 GLU A N 1
ATOM 693 C CA . GLU A 1 91 ? 3.509 -4.755 9.860 1.00 97.56 91 GLU A CA 1
ATOM 694 C C . GLU A 1 91 ? 3.279 -3.299 10.287 1.00 97.56 91 GLU A C 1
ATOM 696 O O . GLU A 1 91 ? 3.760 -2.873 11.338 1.00 97.56 91 GLU A O 1
ATOM 701 N N . MET A 1 92 ? 2.500 -2.542 9.513 1.00 96.25 92 MET A N 1
ATOM 702 C CA . MET A 1 92 ? 2.084 -1.186 9.871 1.00 96.25 92 MET A CA 1
ATOM 703 C C . MET A 1 92 ? 1.246 -1.178 11.149 1.00 96.25 92 MET A C 1
ATOM 705 O O . MET A 1 92 ? 1.568 -0.425 12.064 1.00 96.25 92 MET A O 1
ATOM 709 N N . VAL A 1 93 ? 0.260 -2.072 11.274 1.00 96.56 93 VAL A N 1
ATOM 710 C CA . VAL A 1 93 ? -0.536 -2.219 12.507 1.00 96.56 93 VAL A CA 1
ATOM 711 C C . VAL A 1 93 ? 0.346 -2.607 13.698 1.00 96.56 93 VAL A C 1
ATOM 713 O O . VAL A 1 93 ? 0.207 -2.028 14.772 1.00 96.56 93 VAL A O 1
ATOM 716 N N . ARG A 1 94 ? 1.316 -3.520 13.523 1.00 96.56 94 ARG A N 1
ATOM 717 C CA . ARG A 1 94 ? 2.298 -3.847 14.583 1.00 96.56 94 ARG A CA 1
ATOM 718 C C . ARG A 1 94 ? 3.151 -2.652 15.008 1.00 96.56 94 ARG A C 1
ATOM 720 O O . ARG A 1 94 ? 3.615 -2.618 16.143 1.00 96.56 94 ARG A O 1
ATOM 727 N N . SER A 1 95 ? 3.348 -1.694 14.107 1.00 95.12 95 SER A N 1
ATOM 728 C CA . SER A 1 95 ? 4.078 -0.447 14.346 1.00 95.12 95 SER A CA 1
ATOM 729 C C . SER A 1 95 ? 3.159 0.720 14.736 1.00 95.12 95 SER A C 1
ATOM 731 O O . SER A 1 95 ? 3.582 1.872 14.661 1.00 95.12 95 SER A O 1
ATOM 733 N N . SER A 1 96 ? 1.910 0.442 15.130 1.00 93.50 96 SER A N 1
ATOM 734 C CA . SER A 1 96 ? 0.901 1.437 15.523 1.00 93.50 96 SER A CA 1
ATOM 735 C C . SER A 1 96 ? 0.515 2.438 14.422 1.00 93.50 96 SER A C 1
ATOM 737 O O . SER A 1 96 ? 0.066 3.544 14.715 1.00 93.50 96 SER A O 1
ATOM 739 N N . LEU A 1 97 ? 0.669 2.062 13.149 1.00 93.75 97 LEU A N 1
ATOM 740 C CA . LEU A 1 97 ? 0.237 2.840 11.983 1.00 93.75 97 LEU A CA 1
ATOM 741 C C . LEU A 1 97 ? -1.105 2.316 11.458 1.00 93.75 97 LEU A C 1
ATOM 743 O O . LEU A 1 97 ? -1.164 1.724 10.382 1.00 93.75 97 LEU A O 1
ATOM 747 N N . GLY A 1 98 ? -2.166 2.520 12.236 1.00 93.88 98 GLY A N 1
ATOM 748 C CA . GLY A 1 98 ? -3.529 2.062 11.947 1.00 93.88 98 GLY A CA 1
ATOM 749 C C . GLY A 1 98 ? -4.063 1.084 12.996 1.00 93.88 98 GLY A C 1
ATOM 750 O O . GLY A 1 98 ? -3.304 0.461 13.738 1.00 93.88 98 GLY A O 1
ATOM 751 N N . SER A 1 99 ? -5.386 0.947 13.051 1.00 94.88 99 SER A N 1
ATOM 752 C CA . SER A 1 99 ? -6.109 0.191 14.083 1.00 94.88 99 SER A CA 1
ATOM 753 C C . SER A 1 99 ? -6.279 -1.298 13.759 1.00 94.88 99 SER A C 1
ATOM 755 O O . SER A 1 99 ? -6.495 -2.116 14.654 1.00 94.88 99 SER A O 1
ATOM 757 N N . GLY A 1 100 ? -6.161 -1.676 12.485 1.00 95.88 100 GLY A N 1
ATOM 758 C CA . GLY A 1 100 ? -6.323 -3.054 12.034 1.00 95.88 100 GLY A CA 1
ATOM 759 C C . GLY A 1 100 ? -6.215 -3.202 10.519 1.00 95.88 100 GLY A C 1
ATOM 760 O O . GLY A 1 100 ? -6.185 -2.216 9.784 1.00 95.88 100 GLY A O 1
ATOM 761 N N . VAL A 1 101 ? -6.160 -4.451 10.049 1.00 96.62 101 VAL A N 1
ATOM 762 C CA . VAL A 1 101 ? -6.134 -4.785 8.616 1.00 96.62 101 VAL A CA 1
ATOM 763 C C . VAL A 1 101 ? -7.484 -5.350 8.194 1.00 96.62 101 VAL A C 1
ATOM 765 O O . VAL A 1 101 ? -7.941 -6.336 8.769 1.00 96.62 101 VAL A O 1
ATOM 768 N N . TRP A 1 102 ? -8.099 -4.761 7.168 1.00 96.06 102 TRP A N 1
ATOM 769 C CA . TRP A 1 102 ? -9.404 -5.166 6.644 1.00 96.06 102 TRP A CA 1
ATOM 770 C C . TRP A 1 102 ? -9.320 -5.516 5.149 1.00 96.06 102 TRP A C 1
ATOM 772 O O . TRP A 1 102 ? -9.443 -4.644 4.289 1.00 96.06 102 TRP A O 1
ATOM 782 N N . PRO A 1 103 ? -9.096 -6.792 4.785 1.00 94.81 103 PRO A N 1
ATOM 783 C CA . PRO A 1 103 ? -8.962 -7.221 3.391 1.00 94.81 103 PRO A CA 1
ATOM 784 C C . PRO A 1 103 ? -10.334 -7.369 2.702 1.00 94.81 103 PRO A C 1
ATOM 786 O O . PRO A 1 103 ? -10.727 -8.465 2.297 1.00 94.81 103 PRO A O 1
ATOM 789 N N . CYS A 1 104 ? -11.077 -6.265 2.580 1.00 94.69 104 CYS A N 1
ATOM 790 C CA . CYS A 1 104 ? -12.419 -6.223 1.985 1.00 94.69 104 CYS A CA 1
ATOM 791 C C . CYS A 1 104 ? -12.428 -6.149 0.453 1.00 94.69 104 CYS A C 1
ATOM 793 O O . CYS A 1 104 ? -13.476 -6.318 -0.157 1.00 94.69 104 CYS A O 1
ATOM 795 N N . LEU A 1 105 ? -11.278 -5.935 -0.186 1.00 95.31 105 LEU A N 1
ATOM 796 C CA . LEU A 1 105 ? -11.153 -5.951 -1.640 1.00 95.31 105 LEU A CA 1
ATOM 797 C C . LEU A 1 105 ? -10.559 -7.275 -2.117 1.00 95.31 105 LEU A C 1
ATOM 799 O O . LEU A 1 105 ? -9.597 -7.788 -1.542 1.00 95.31 105 LEU A O 1
ATOM 803 N N . GLU A 1 106 ? -11.071 -7.795 -3.227 1.00 94.94 106 GLU A N 1
ATOM 804 C CA . GLU A 1 106 ? -10.496 -8.953 -3.903 1.00 94.94 106 GLU A CA 1
ATOM 805 C C . GLU A 1 106 ? -10.355 -8.758 -5.410 1.00 94.94 106 GLU A C 1
ATOM 807 O O . GLU A 1 106 ? -11.105 -8.020 -6.036 1.00 94.94 106 GLU A O 1
ATOM 812 N N . ARG A 1 107 ? -9.364 -9.427 -6.012 1.00 95.31 107 ARG A N 1
ATOM 813 C CA . ARG A 1 107 ? -9.204 -9.471 -7.469 1.00 95.31 107 ARG A CA 1
ATOM 814 C C . ARG A 1 107 ? -9.976 -10.672 -8.007 1.00 95.31 107 ARG A C 1
ATOM 816 O O . ARG A 1 107 ? -9.558 -11.804 -7.782 1.00 95.31 107 ARG A O 1
ATOM 823 N N . ILE A 1 108 ? -11.040 -10.429 -8.763 1.00 95.56 108 ILE A N 1
ATOM 824 C CA . ILE A 1 108 ? -11.852 -11.478 -9.404 1.00 95.56 108 ILE A CA 1
ATOM 825 C C . ILE A 1 108 ? -11.413 -11.773 -10.843 1.00 95.56 108 ILE A C 1
ATOM 827 O O . ILE A 1 108 ? -11.718 -12.832 -11.388 1.00 95.56 108 ILE A O 1
ATOM 831 N N . ARG A 1 109 ? -10.671 -10.857 -11.481 1.00 93.69 109 ARG A N 1
ATOM 832 C CA . ARG A 1 109 ? -10.152 -11.023 -12.851 1.00 93.69 109 ARG A CA 1
ATOM 833 C C . ARG A 1 109 ? -8.731 -10.501 -12.969 1.00 93.69 109 ARG A C 1
ATOM 835 O O . ARG A 1 109 ? -8.389 -9.502 -12.352 1.00 93.69 109 ARG A O 1
ATOM 842 N N . THR A 1 110 ? -7.905 -11.145 -13.786 1.00 93.44 110 THR A N 1
ATOM 843 C CA . THR A 1 110 ? -6.537 -10.675 -14.036 1.00 93.44 110 THR A CA 1
ATOM 844 C C . THR A 1 110 ? -6.543 -9.361 -14.811 1.00 93.44 110 THR A C 1
ATOM 846 O O . THR A 1 110 ? -7.236 -9.238 -15.818 1.00 93.44 110 THR A O 1
ATOM 849 N N . VAL A 1 111 ? -5.709 -8.416 -14.384 1.00 91.31 111 VAL A N 1
ATOM 850 C CA . VAL A 1 111 ? -5.377 -7.203 -15.139 1.00 91.31 111 VAL A CA 1
ATOM 851 C C . VAL A 1 111 ? -3.896 -7.219 -15.528 1.00 91.31 111 VAL A C 1
ATOM 853 O O . VAL A 1 111 ? -3.049 -7.637 -14.730 1.00 91.31 111 VAL A O 1
ATOM 856 N N . PRO A 1 112 ? -3.538 -6.782 -16.746 1.00 85.19 112 PRO A N 1
ATOM 857 C CA . PRO A 1 112 ? -2.144 -6.666 -17.151 1.00 85.19 112 PRO A CA 1
ATOM 858 C C . PRO A 1 112 ? -1.327 -5.791 -16.190 1.00 85.19 112 PRO A C 1
ATOM 860 O O . PRO A 1 112 ? -1.779 -4.737 -15.743 1.00 85.19 112 PRO A O 1
ATOM 863 N N . ARG A 1 113 ? -0.090 -6.200 -15.875 1.00 81.25 113 ARG A N 1
ATOM 864 C CA . ARG A 1 113 ? 0.791 -5.405 -15.004 1.00 81.25 113 ARG A CA 1
ATOM 865 C C . ARG A 1 113 ? 1.159 -4.094 -15.691 1.00 81.25 113 ARG A C 1
ATOM 867 O O . ARG A 1 113 ? 1.692 -4.114 -16.797 1.00 81.25 113 ARG A O 1
ATOM 874 N N . SER A 1 114 ? 1.038 -2.969 -14.987 1.00 78.62 114 SER A N 1
ATOM 875 C CA . SER A 1 114 ? 1.435 -1.648 -15.507 1.00 78.62 114 SER A CA 1
ATOM 876 C C . SER A 1 114 ? 2.895 -1.583 -15.965 1.00 78.62 114 SER A C 1
ATOM 878 O O . SER A 1 114 ? 3.230 -0.798 -16.845 1.00 78.62 114 SER A O 1
ATOM 880 N N . SER A 1 115 ? 3.768 -2.417 -15.392 1.00 74.50 115 SER A N 1
ATOM 881 C CA . SER A 1 115 ? 5.178 -2.521 -15.779 1.00 74.50 115 SER A CA 1
ATOM 882 C C . SER A 1 115 ? 5.413 -3.164 -17.147 1.00 74.50 115 SER A C 1
ATOM 884 O O . SER A 1 115 ? 6.534 -3.096 -17.636 1.00 74.50 115 SER A O 1
ATOM 886 N N . HIS A 1 116 ? 4.408 -3.812 -17.743 1.00 81.31 116 HIS A N 1
ATOM 887 C CA . HIS A 1 116 ? 4.513 -4.377 -19.091 1.00 81.31 116 HIS A CA 1
ATOM 888 C C . HIS A 1 116 ? 4.300 -3.319 -20.183 1.00 81.31 116 HIS A C 1
ATOM 890 O O . HIS A 1 116 ? 4.607 -3.585 -21.339 1.00 81.31 116 HIS A O 1
ATOM 896 N N . PHE A 1 117 ? 3.824 -2.119 -19.828 1.00 80.00 117 PHE A N 1
ATOM 897 C CA . PHE A 1 117 ? 3.502 -1.067 -20.789 1.00 80.00 117 PHE A CA 1
ATOM 898 C C . PHE A 1 117 ? 4.416 0.142 -20.637 1.00 80.00 117 PHE A C 1
ATOM 900 O O . PHE A 1 117 ? 4.515 0.758 -19.565 1.00 80.00 117 PHE A O 1
ATOM 907 N N . VAL A 1 118 ? 5.040 0.514 -21.753 1.00 72.56 118 VAL A N 1
ATOM 908 C CA . VAL A 1 118 ? 5.843 1.734 -21.866 1.00 72.56 118 VAL A CA 1
ATOM 909 C C . VAL A 1 118 ? 4.930 2.955 -21.901 1.00 72.56 118 VAL A C 1
ATOM 911 O O . VAL A 1 118 ? 5.175 3.921 -21.176 1.00 72.56 118 VAL A O 1
ATOM 914 N N . ARG A 1 119 ? 3.852 2.904 -22.695 1.00 76.44 119 ARG A N 1
ATOM 915 C CA . ARG A 1 119 ? 2.931 4.028 -22.833 1.00 76.44 119 ARG A CA 1
ATOM 916 C C . ARG A 1 119 ? 1.838 4.008 -21.781 1.00 76.44 119 ARG A C 1
ATOM 918 O O . ARG A 1 119 ? 1.468 2.993 -21.197 1.00 76.44 119 ARG A O 1
ATOM 925 N N . ALA A 1 120 ? 1.362 5.216 -21.542 1.00 75.50 120 ALA A N 1
ATOM 926 C CA . ALA A 1 120 ? 0.259 5.564 -20.675 1.00 75.50 120 ALA A CA 1
ATOM 927 C C . ALA A 1 120 ? -1.060 4.886 -21.058 1.00 75.50 120 ALA A C 1
ATOM 929 O O . ALA A 1 120 ? -1.762 4.366 -20.195 1.00 75.50 120 ALA A O 1
ATOM 930 N N . GLU A 1 121 ? -1.368 4.984 -22.346 1.00 80.94 121 GLU A N 1
ATOM 931 C CA . GLU A 1 121 ? -2.629 4.639 -23.002 1.00 80.94 121 GLU A CA 1
ATOM 932 C C . GLU A 1 121 ? -2.866 3.131 -23.093 1.00 80.94 121 GLU A C 1
ATOM 934 O O . GLU A 1 121 ? -4.008 2.697 -23.038 1.00 80.94 121 GLU A O 1
ATOM 939 N N . ASP A 1 122 ? -1.794 2.337 -23.121 1.00 82.81 122 ASP A N 1
ATOM 940 C CA . ASP A 1 122 ? -1.873 0.874 -23.213 1.00 82.81 122 ASP A CA 1
ATOM 941 C C . ASP A 1 122 ? -2.152 0.196 -21.858 1.00 82.81 122 ASP A C 1
ATOM 943 O O . ASP A 1 122 ? -2.335 -1.019 -21.778 1.00 82.81 122 ASP A O 1
ATOM 947 N N . ARG A 1 123 ? -2.127 0.958 -20.758 1.00 84.94 123 ARG A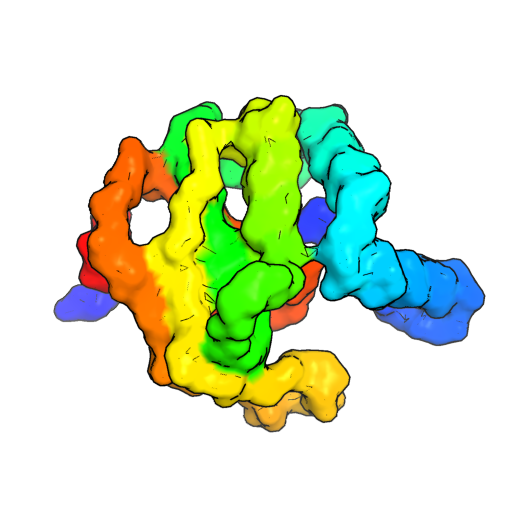 N 1
ATOM 948 C CA . ARG A 1 123 ? -2.372 0.428 -19.410 1.00 84.94 123 ARG A CA 1
ATOM 949 C C . ARG A 1 123 ? -3.866 0.236 -19.180 1.00 84.94 123 ARG A C 1
ATOM 951 O O . ARG A 1 123 ? -4.677 1.002 -19.689 1.00 84.94 123 ARG A O 1
ATOM 958 N N . ALA A 1 124 ? -4.206 -0.734 -18.330 1.00 86.25 124 ALA A N 1
ATOM 959 C CA . ALA A 1 124 ? -5.578 -0.945 -17.880 1.00 86.25 124 ALA A CA 1
ATOM 960 C C . ALA A 1 124 ? -6.196 0.367 -17.364 1.00 86.25 124 ALA A C 1
ATOM 962 O O . ALA A 1 124 ? -5.581 1.104 -16.585 1.00 86.25 124 ALA A O 1
ATOM 963 N N . SER A 1 125 ? -7.406 0.664 -17.832 1.00 89.69 125 SER A N 1
ATOM 964 C CA . SER A 1 125 ? -8.143 1.863 -17.446 1.00 89.69 125 SER A CA 1
ATOM 965 C C . SER A 1 125 ? -8.702 1.738 -16.027 1.00 89.69 125 SER A C 1
ATOM 967 O O . SER A 1 125 ? -8.767 0.645 -15.460 1.00 89.69 125 SER A O 1
ATOM 969 N N . LEU A 1 126 ? -9.172 2.853 -15.455 1.00 90.00 126 LEU A N 1
ATOM 970 C CA . LEU A 1 126 ? -9.899 2.837 -14.179 1.00 90.00 126 LEU A CA 1
ATOM 971 C C . LEU A 1 126 ? -11.063 1.835 -14.216 1.00 90.00 126 LEU A C 1
ATOM 973 O O . LEU A 1 126 ? -11.182 0.992 -13.332 1.00 90.00 126 LEU A O 1
ATOM 977 N N . ARG A 1 127 ? -11.840 1.857 -15.304 1.00 90.19 127 ARG A N 1
ATOM 978 C CA . ARG A 1 127 ? -12.991 0.972 -15.506 1.00 90.19 127 ARG A CA 1
ATOM 979 C C . ARG A 1 127 ? -12.601 -0.503 -15.605 1.00 90.19 127 ARG A C 1
ATOM 981 O O . ARG A 1 127 ? -13.371 -1.367 -15.189 1.00 90.19 127 ARG A O 1
ATOM 988 N N . ASP A 1 128 ? -11.432 -0.812 -16.163 1.00 92.25 128 ASP A N 1
ATOM 989 C CA . ASP A 1 128 ? -10.923 -2.189 -16.197 1.00 92.25 128 ASP A CA 1
ATOM 990 C C . ASP A 1 128 ? -10.551 -2.664 -14.793 1.00 92.25 128 ASP A C 1
ATOM 992 O O . ASP A 1 128 ? -10.866 -3.793 -14.415 1.00 92.25 128 ASP A O 1
ATOM 996 N N . HIS A 1 129 ? -9.929 -1.789 -13.997 1.00 93.19 129 HIS A N 1
ATOM 997 C CA . HIS A 1 129 ? -9.616 -2.083 -12.606 1.00 93.19 129 HIS A CA 1
ATOM 998 C C . HIS A 1 129 ? -10.881 -2.274 -11.760 1.00 93.19 129 HIS A C 1
ATOM 1000 O O . HIS A 1 129 ? -10.954 -3.287 -11.068 1.00 93.19 129 HIS A O 1
ATOM 1006 N N . GLU A 1 130 ? -11.881 -1.396 -11.872 1.00 92.94 130 GLU A N 1
ATOM 1007 C CA . GLU A 1 130 ? -13.183 -1.520 -11.189 1.00 92.94 130 GLU A CA 1
ATOM 1008 C C . GLU A 1 130 ? -13.863 -2.856 -11.504 1.00 92.94 130 GLU A C 1
ATOM 1010 O O . GLU A 1 130 ? -14.222 -3.593 -10.599 1.00 92.94 130 GLU A O 1
ATOM 1015 N N . LYS A 1 131 ? -13.949 -3.242 -12.785 1.00 94.25 131 LYS A N 1
ATOM 1016 C CA . LYS A 1 131 ? -14.554 -4.522 -13.210 1.00 94.25 131 LYS A CA 1
ATOM 1017 C C . LYS A 1 131 ? -13.770 -5.769 -12.793 1.00 94.25 131 LYS A C 1
ATOM 1019 O O . LYS A 1 131 ? -14.254 -6.888 -12.971 1.00 94.25 131 LYS A O 1
ATOM 1024 N N . SER A 1 132 ? -12.521 -5.596 -12.372 1.00 95.50 132 SER A N 1
ATOM 1025 C CA . SER A 1 132 ? -11.639 -6.694 -11.970 1.00 95.50 132 SER A CA 1
ATOM 1026 C C . SER A 1 132 ? -11.545 -6.862 -10.458 1.00 95.50 132 SER A C 1
ATOM 1028 O O . SER A 1 132 ? -11.004 -7.873 -10.007 1.00 95.50 132 SER A O 1
ATOM 1030 N N . LEU A 1 133 ? -12.025 -5.874 -9.704 1.00 95.88 133 LEU A N 1
ATOM 1031 C CA . LEU A 1 133 ? -12.096 -5.890 -8.255 1.00 95.88 133 LEU A CA 1
ATOM 1032 C C . LEU A 1 133 ? -13.523 -6.207 -7.816 1.00 95.88 133 LEU A C 1
ATOM 1034 O O . LEU A 1 133 ? -14.477 -5.874 -8.512 1.00 95.88 133 LEU A O 1
ATOM 1038 N N . ASP A 1 134 ? -13.644 -6.832 -6.656 1.00 94.06 134 ASP A N 1
ATOM 1039 C CA . ASP A 1 134 ? -14.917 -6.988 -5.966 1.00 94.06 134 ASP A CA 1
ATOM 1040 C C . ASP A 1 134 ? -14.762 -6.624 -4.488 1.00 94.06 134 ASP A C 1
ATOM 1042 O O . ASP A 1 134 ? -13.651 -6.651 -3.941 1.00 94.06 134 ASP A O 1
ATOM 1046 N N . PHE A 1 135 ? -15.878 -6.257 -3.867 1.00 91.88 135 PHE A N 1
ATOM 1047 C CA . PHE A 1 135 ? -15.969 -5.975 -2.443 1.00 91.88 135 PHE A CA 1
ATOM 1048 C C . PHE A 1 135 ? -16.530 -7.203 -1.729 1.00 91.88 135 PHE A C 1
ATOM 1050 O O . PHE A 1 135 ? -17.669 -7.608 -1.956 1.00 91.88 135 PHE A O 1
ATOM 1057 N N . ARG A 1 136 ? -15.742 -7.787 -0.828 1.00 89.06 136 ARG A N 1
ATOM 1058 C CA . ARG A 1 136 ? -16.235 -8.798 0.104 1.00 89.06 136 ARG A CA 1
ATOM 1059 C C . ARG A 1 136 ? -17.049 -8.083 1.163 1.00 89.06 136 ARG A C 1
ATOM 1061 O O . ARG A 1 136 ? -16.473 -7.274 1.886 1.00 89.06 136 ARG A O 1
ATOM 1068 N N . ASP A 1 137 ? -18.342 -8.399 1.252 1.00 72.81 137 ASP A N 1
ATOM 1069 C CA . ASP A 1 137 ? -19.277 -7.828 2.231 1.00 72.81 137 ASP A CA 1
ATOM 1070 C C . ASP A 1 137 ? -18.800 -8.070 3.672 1.00 72.81 137 ASP A C 1
ATOM 1072 O O . ASP A 1 137 ? -19.164 -9.028 4.352 1.00 72.81 137 ASP A O 1
ATOM 1076 N N . LEU A 1 138 ? -17.941 -7.164 4.121 1.00 77.50 138 LEU A N 1
ATOM 1077 C CA . LEU A 1 138 ? -17.414 -7.038 5.462 1.00 77.50 138 LEU A CA 1
ATOM 1078 C C . LEU A 1 138 ? -17.808 -5.648 5.942 1.00 77.50 138 LEU A C 1
ATOM 1080 O O . LEU A 1 138 ? -17.542 -4.660 5.252 1.00 77.50 138 LEU A O 1
ATOM 1084 N N . LEU A 1 139 ? -18.423 -5.573 7.121 1.00 85.56 139 LEU A N 1
ATOM 1085 C CA . LEU A 1 139 ? -18.656 -4.297 7.785 1.00 85.56 139 LEU A CA 1
ATOM 1086 C C . LEU A 1 139 ? -17.295 -3.674 8.115 1.00 85.56 139 LEU A C 1
ATOM 1088 O O . LEU A 1 139 ? -16.483 -4.313 8.791 1.00 85.56 139 LEU A O 1
ATOM 1092 N N . LEU A 1 140 ? -17.019 -2.476 7.599 1.00 85.38 140 LEU A N 1
ATOM 1093 C CA . LEU A 1 140 ? -15.809 -1.742 7.965 1.00 85.38 140 LEU A CA 1
ATOM 1094 C C . LEU A 1 140 ? -15.966 -1.194 9.390 1.00 85.38 140 LEU A C 1
ATOM 1096 O O . LEU A 1 140 ? -17.013 -0.626 9.701 1.00 85.38 140 LEU A O 1
ATOM 1100 N N . PRO A 1 141 ? -14.963 -1.359 10.270 1.00 88.19 141 PRO A N 1
ATOM 1101 C CA . PRO A 1 141 ? -15.085 -0.929 11.659 1.00 88.19 141 PRO A CA 1
ATOM 1102 C C . PRO A 1 141 ? -14.743 0.556 11.868 1.00 88.19 141 PRO A C 1
ATOM 1104 O O . PRO A 1 141 ? -14.863 1.041 12.988 1.00 88.19 141 PRO A O 1
ATOM 1107 N N . SER A 1 142 ? -14.324 1.270 10.818 1.00 88.50 142 SER A N 1
ATOM 1108 C CA . SER A 1 142 ? -14.051 2.710 10.835 1.00 88.50 142 SER A CA 1
ATOM 1109 C C . SER A 1 142 ? -14.393 3.348 9.485 1.00 88.50 142 SER A C 1
ATOM 1111 O O . SER A 1 142 ? -14.331 2.681 8.449 1.00 88.50 142 SER A O 1
ATOM 1113 N N . ASN A 1 143 ? -14.729 4.640 9.518 1.00 86.94 143 ASN A N 1
ATOM 1114 C CA . ASN A 1 143 ? -14.878 5.489 8.331 1.00 86.94 143 ASN A CA 1
ATOM 1115 C C . ASN A 1 143 ? -13.531 6.070 7.869 1.00 86.94 143 ASN A C 1
ATOM 1117 O O . ASN A 1 143 ? -13.412 6.515 6.730 1.00 86.94 143 ASN A O 1
ATOM 1121 N N . GLU A 1 144 ? -12.510 6.025 8.727 1.00 91.06 144 GLU A N 1
ATOM 1122 C CA . GLU A 1 144 ? -11.137 6.381 8.385 1.00 91.06 144 GLU A CA 1
ATOM 1123 C C . GLU A 1 144 ? -10.462 5.168 7.737 1.00 91.06 144 GLU A C 1
ATOM 1125 O O . GLU A 1 144 ? -10.198 4.150 8.382 1.00 91.06 144 GLU A O 1
ATOM 1130 N N . ILE A 1 145 ? -10.228 5.240 6.427 1.00 92.69 145 ILE A N 1
ATOM 1131 C CA . ILE A 1 145 ? -9.777 4.101 5.621 1.00 92.69 145 ILE A CA 1
ATOM 1132 C C . ILE A 1 145 ? -8.522 4.493 4.853 1.00 92.69 145 ILE A C 1
ATOM 1134 O O . ILE A 1 145 ? -8.523 5.453 4.085 1.00 92.69 145 ILE A O 1
ATOM 1138 N N . ILE A 1 146 ? -7.465 3.692 4.988 1.00 95.06 146 ILE A N 1
ATOM 1139 C CA . ILE A 1 146 ? -6.220 3.879 4.242 1.00 95.06 146 ILE A CA 1
ATOM 1140 C C . ILE A 1 146 ? -6.015 2.689 3.311 1.00 95.06 146 ILE A C 1
ATOM 1142 O O . ILE A 1 146 ? -5.890 1.542 3.742 1.00 95.06 146 ILE A O 1
ATOM 1146 N N . LEU A 1 147 ? -5.936 2.970 2.012 1.00 95.88 147 LEU A N 1
ATOM 1147 C CA . LEU A 1 147 ? -5.604 1.971 1.002 1.00 95.88 147 LEU A CA 1
ATOM 1148 C C . LEU A 1 147 ? -4.086 1.830 0.883 1.00 95.88 147 LEU A C 1
ATOM 1150 O O . LEU A 1 147 ? -3.388 2.814 0.638 1.00 95.88 147 LEU A O 1
ATOM 1154 N N . ILE A 1 148 ? -3.580 0.605 0.994 1.00 96.38 148 ILE A N 1
ATOM 1155 C CA . ILE A 1 148 ? -2.141 0.323 0.957 1.00 96.38 148 ILE A CA 1
ATOM 1156 C C . ILE A 1 148 ? -1.805 -0.532 -0.262 1.00 96.38 148 ILE A C 1
ATOM 1158 O O . ILE A 1 148 ? -2.420 -1.570 -0.499 1.00 96.38 148 ILE A O 1
ATOM 1162 N N . ASP A 1 149 ? -0.796 -0.116 -1.025 1.00 93.88 149 ASP A N 1
ATOM 1163 C CA . ASP A 1 149 ? -0.246 -0.861 -2.160 1.00 93.88 149 ASP A CA 1
ATOM 1164 C C . ASP A 1 149 ? 1.279 -0.979 -2.012 1.00 93.88 149 ASP A C 1
ATOM 1166 O O . ASP A 1 149 ? 1.922 -0.118 -1.409 1.00 93.88 149 ASP A O 1
ATOM 1170 N N . ASP A 1 150 ? 1.874 -2.037 -2.562 1.00 90.69 150 ASP A N 1
ATOM 1171 C CA . ASP A 1 150 ? 3.320 -2.262 -2.467 1.00 90.69 150 ASP A CA 1
ATOM 1172 C C . ASP A 1 150 ? 4.107 -1.316 -3.386 1.00 90.69 150 ASP A C 1
ATOM 1174 O O . ASP A 1 150 ? 5.216 -0.889 -3.055 1.00 90.69 150 ASP A O 1
ATOM 1178 N N . VAL A 1 151 ? 3.540 -0.981 -4.551 1.00 87.19 151 VAL A N 1
ATOM 1179 C CA . VAL A 1 151 ? 4.109 -0.028 -5.507 1.00 87.19 151 VAL A CA 1
ATOM 1180 C C . VAL A 1 151 ? 3.018 0.765 -6.218 1.00 87.19 151 VAL A C 1
ATOM 1182 O O . VAL A 1 151 ? 2.353 0.277 -7.133 1.00 87.19 151 VAL A O 1
ATOM 1185 N N . VAL A 1 152 ? 2.964 2.060 -5.919 1.00 85.94 152 VAL A N 1
ATOM 1186 C CA . VAL A 1 152 ? 2.084 3.007 -6.608 1.00 85.94 152 VAL A CA 1
ATOM 1187 C C . VAL A 1 152 ? 2.734 3.502 -7.902 1.00 85.94 152 VAL A C 1
ATOM 1189 O O . VAL A 1 152 ? 3.880 3.947 -7.921 1.00 85.94 152 VAL A O 1
ATOM 1192 N N . THR A 1 153 ? 1.998 3.421 -9.015 1.00 83.75 153 THR A N 1
ATOM 1193 C CA . THR A 1 153 ? 2.424 3.998 -10.306 1.00 83.75 153 THR A CA 1
ATOM 1194 C C . THR A 1 153 ? 1.562 5.196 -10.691 1.00 83.75 153 THR A C 1
ATOM 1196 O O . THR A 1 153 ? 1.927 6.328 -10.418 1.00 83.75 153 THR A O 1
ATOM 1199 N N . ARG A 1 154 ? 0.409 4.958 -11.322 1.00 83.06 154 ARG A N 1
ATOM 1200 C CA . ARG A 1 154 ? -0.607 5.985 -11.610 1.00 83.06 154 ARG A CA 1
ATOM 1201 C C . ARG A 1 154 ? -1.674 6.099 -10.525 1.00 83.06 154 ARG A C 1
ATOM 1203 O O . ARG A 1 154 ? -2.589 6.892 -10.669 1.00 83.06 154 ARG A O 1
ATOM 1210 N N . GLY A 1 155 ? -1.620 5.233 -9.514 1.00 87.94 155 GLY A N 1
ATOM 1211 C CA . GLY A 1 155 ? -2.676 5.120 -8.510 1.00 87.94 155 GLY A CA 1
ATOM 1212 C C . GLY A 1 155 ? -4.001 4.558 -9.038 1.00 87.94 155 GLY A C 1
ATOM 1213 O O . GLY A 1 155 ? -4.954 4.500 -8.282 1.00 87.94 155 GLY A O 1
ATOM 1214 N N . THR A 1 156 ? -4.096 4.100 -10.293 1.00 90.31 156 THR A N 1
ATOM 1215 C CA . THR A 1 156 ? -5.372 3.650 -10.887 1.00 90.31 156 THR A CA 1
ATOM 1216 C C . THR A 1 156 ? -6.027 2.503 -10.112 1.00 90.31 156 THR A C 1
ATOM 1218 O O . THR A 1 156 ? -7.239 2.512 -9.927 1.00 90.31 156 THR A O 1
ATOM 1221 N N . THR A 1 157 ? -5.242 1.549 -9.600 1.00 92.62 157 THR A N 1
ATOM 1222 C CA . THR A 1 157 ? -5.774 0.477 -8.746 1.00 92.62 157 THR A CA 1
ATOM 1223 C C . THR A 1 157 ? -6.294 1.005 -7.407 1.00 92.62 157 THR A C 1
ATOM 1225 O O . THR A 1 157 ? -7.344 0.554 -6.961 1.00 92.62 157 THR A O 1
ATOM 1228 N N . LEU A 1 158 ? -5.587 1.962 -6.788 1.00 94.12 158 LEU A N 1
ATOM 1229 C CA . LEU A 1 158 ? -6.021 2.623 -5.551 1.00 94.12 158 LEU A CA 1
ATOM 1230 C C . LEU A 1 158 ? -7.328 3.388 -5.780 1.00 94.12 158 LEU A C 1
ATOM 1232 O O . LEU A 1 158 ? -8.264 3.224 -5.013 1.00 94.12 158 LEU A O 1
ATOM 1236 N N . MET A 1 159 ? -7.422 4.142 -6.879 1.00 93.00 159 MET A N 1
ATOM 1237 C CA . MET A 1 159 ? -8.641 4.857 -7.270 1.00 93.00 159 MET A CA 1
ATOM 1238 C C . MET A 1 159 ? -9.824 3.908 -7.472 1.00 93.00 159 MET A C 1
ATOM 1240 O O . MET A 1 159 ? -10.906 4.184 -6.971 1.00 93.00 159 MET A O 1
ATOM 1244 N N . ALA A 1 160 ? -9.626 2.777 -8.158 1.00 93.31 160 ALA A N 1
ATOM 1245 C CA . ALA A 1 160 ? -10.682 1.779 -8.339 1.00 93.31 160 ALA A CA 1
ATOM 1246 C C . ALA A 1 160 ? -11.130 1.166 -7.001 1.00 93.31 160 ALA A C 1
ATOM 1248 O O . ALA A 1 160 ? -12.324 1.012 -6.765 1.00 93.31 160 ALA A O 1
ATOM 1249 N N . GLY A 1 161 ? -10.179 0.834 -6.119 1.00 94.25 161 GLY A N 1
ATOM 1250 C CA . GLY A 1 161 ? -10.480 0.313 -4.784 1.00 94.25 161 GLY A CA 1
ATOM 1251 C C . GLY A 1 161 ? -11.230 1.325 -3.916 1.00 94.25 161 GLY A C 1
ATOM 1252 O O . GLY A 1 161 ? -12.249 0.984 -3.325 1.00 94.25 161 GLY A O 1
ATOM 1253 N N . GLY A 1 162 ? -10.769 2.578 -3.899 1.00 93.31 162 GLY A N 1
ATOM 1254 C CA . GLY A 1 162 ? -11.418 3.678 -3.187 1.00 93.31 162 GLY A CA 1
ATOM 1255 C C . GLY A 1 162 ? -12.815 3.966 -3.721 1.00 93.31 162 GLY A C 1
ATOM 1256 O O . GLY A 1 162 ? -13.741 4.114 -2.932 1.00 93.31 162 GLY A O 1
ATOM 1257 N N . HIS A 1 163 ? -13.002 3.938 -5.046 1.00 92.19 163 HIS A N 1
ATOM 1258 C CA . HIS A 1 163 ? -14.323 4.090 -5.648 1.00 92.19 163 HIS A CA 1
ATOM 1259 C C . HIS A 1 163 ? -15.288 2.992 -5.182 1.00 92.19 163 HIS A C 1
ATOM 1261 O O . HIS A 1 163 ? -16.363 3.314 -4.681 1.00 92.19 163 HIS A O 1
ATOM 1267 N N . LEU A 1 164 ? -14.889 1.716 -5.263 1.00 91.38 164 LEU A N 1
ATOM 1268 C CA . LEU A 1 164 ? -15.720 0.590 -4.819 1.00 91.38 164 LEU A CA 1
ATOM 1269 C C . LEU A 1 164 ? -16.096 0.679 -3.338 1.00 91.38 164 LEU A C 1
ATOM 1271 O O . LEU A 1 164 ? -17.241 0.417 -2.978 1.00 91.38 164 LEU A O 1
ATOM 1275 N N . ILE A 1 165 ? -15.149 1.073 -2.485 1.00 91.25 165 ILE A N 1
ATOM 1276 C CA . ILE A 1 165 ? -15.414 1.284 -1.060 1.00 91.25 165 ILE A CA 1
ATOM 1277 C C . ILE A 1 165 ? -16.386 2.449 -0.870 1.00 91.25 165 ILE A C 1
ATOM 1279 O O . ILE A 1 165 ? -17.378 2.279 -0.173 1.00 91.25 165 ILE A O 1
ATOM 1283 N N . SER A 1 166 ? -16.173 3.581 -1.548 1.00 89.06 166 SER A N 1
ATOM 1284 C CA . SER A 1 166 ? -17.043 4.762 -1.447 1.00 89.06 166 SER A CA 1
ATOM 1285 C C . SER A 1 166 ? -18.477 4.512 -1.932 1.00 89.06 166 SER A C 1
ATOM 1287 O O . SER A 1 166 ? -19.412 5.137 -1.441 1.00 89.06 166 SER A O 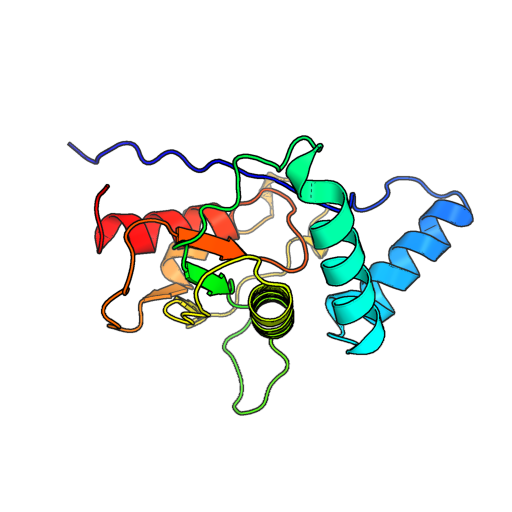1
ATOM 1289 N N . GLU A 1 167 ? -18.682 3.582 -2.875 1.00 87.81 167 GLU A N 1
ATOM 1290 C CA . GLU A 1 167 ? -20.025 3.191 -3.323 1.00 87.81 167 GLU A CA 1
ATOM 1291 C C . GLU A 1 167 ? -20.779 2.361 -2.266 1.00 87.81 167 GLU A C 1
ATOM 1293 O O . GLU A 1 167 ? -22.008 2.295 -2.312 1.00 87.81 167 GLU A O 1
ATOM 1298 N N . ARG A 1 168 ? -20.074 1.740 -1.308 1.00 84.69 168 ARG A N 1
ATOM 1299 C CA . ARG A 1 168 ? -20.666 0.963 -0.200 1.00 84.69 168 ARG A CA 1
ATOM 1300 C C . ARG A 1 168 ? -20.681 1.714 1.129 1.00 84.69 168 ARG A C 1
ATOM 1302 O O . ARG A 1 168 ? -21.604 1.524 1.915 1.00 84.69 168 ARG A O 1
ATOM 1309 N N . TYR A 1 169 ? -19.688 2.566 1.343 1.00 81.25 169 TYR A N 1
ATOM 1310 C CA . TYR A 1 169 ? -19.475 3.386 2.529 1.00 81.25 169 TYR A CA 1
ATOM 1311 C C . TYR A 1 169 ? -19.242 4.825 2.067 1.00 81.25 169 TYR A C 1
ATOM 1313 O O . TYR A 1 169 ? -18.092 5.243 1.914 1.00 81.25 169 TYR A O 1
ATOM 1321 N N . PRO A 1 170 ? -20.317 5.560 1.740 1.00 69.50 170 PRO A N 1
ATOM 1322 C CA . PRO A 1 170 ? -20.185 6.954 1.355 1.00 69.50 170 PRO A CA 1
ATOM 1323 C C . PRO A 1 170 ? -19.622 7.771 2.534 1.00 69.50 170 PRO A C 1
ATOM 1325 O O . PRO A 1 170 ? -19.966 7.468 3.679 1.00 69.50 170 PRO A O 1
ATOM 1328 N N . PRO A 1 171 ? -18.762 8.767 2.257 1.00 61.25 171 PRO A N 1
ATOM 1329 C CA . PRO A 1 171 ? -18.225 9.670 3.273 1.00 61.25 171 PRO A CA 1
ATOM 1330 C C . PRO A 1 171 ? -19.309 10.536 3.928 1.00 61.25 171 PRO A C 1
ATOM 1332 O O . PRO A 1 171 ? -20.352 10.790 3.275 1.00 61.25 171 PRO A O 1
#

pLDDT: mean 88.69, std 8.35, range [42.69, 97.56]